Protein AF-A0A1Y4W8M1-F1 (afdb_monomer)

Nearest PDB structures (foldseek):
  4v6l-assembly1_AS  TM=4.985E-01  e=8.345E+00  Escherichia coli O157:H7

Foldseek 3Di:
DDPVCQCVVDLVSVQVVVLPDPDPDDLLQVVVCLVEVVPDPDPDCPPPPVVVSHSGSSVVSVVVPPAPDALDDPDPDPLLRQLSVLQVVLCCCCRVVVNPVSSVVSSVVSVVSVVVVVVVVVVVVPDPDD

Solvent-accessible surface area (backbone atoms only — not comparable to full-atom values): 7537 Å² total; per-residue (Å²): 135,54,71,64,58,62,40,66,68,38,66,66,50,33,17,54,53,59,66,67,50,98,60,96,74,55,75,33,43,58,51,39,38,65,73,46,54,78,75,52,84,67,94,66,74,90,78,52,94,55,57,84,51,52,88,23,39,45,58,38,54,68,58,73,66,83,63,86,75,62,54,67,70,91,62,84,50,68,49,55,43,51,22,12,51,32,32,41,46,15,50,45,31,34,72,76,66,63,36,55,70,61,15,52,51,30,34,52,53,20,51,54,38,45,52,52,45,51,52,51,51,52,52,62,75,65,54,81,82,131

Sequence (130 aa):
MTEFEKITASPAVLGAFLGSLPCLEGPWDNAFHRAFCDKCKAENCDACPHEAERNNPTWWLGLIHTGAGPVKTESRDPYQRQAADLRLEAMHQRDRFGRDLLARELESAAATIEELAAEMEARTNGEPGL

Structure (mmCIF, N/CA/C/O backbone):
data_AF-A0A1Y4W8M1-F1
#
_entry.id   AF-A0A1Y4W8M1-F1
#
loop_
_atom_site.group_PDB
_atom_site.id
_atom_site.type_symbol
_atom_site.label_atom_id
_atom_site.label_alt_id
_atom_site.label_comp_id
_atom_site.label_asym_id
_atom_site.label_entity_id
_atom_site.label_seq_id
_atom_site.pdbx_PDB_ins_code
_atom_site.Cartn_x
_atom_site.Cartn_y
_atom_site.Cartn_z
_atom_site.occupancy
_atom_site.B_iso_or_equiv
_atom_site.auth_seq_id
_atom_site.auth_comp_id
_atom_site.auth_asym_id
_atom_site.auth_atom_id
_atom_site.pdbx_PDB_model_num
ATOM 1 N N . MET A 1 1 ? -25.139 -12.136 -5.554 1.00 82.00 1 MET A N 1
ATOM 2 C CA . MET A 1 1 ? -23.746 -11.696 -5.708 1.00 82.00 1 MET A CA 1
ATOM 3 C C . MET A 1 1 ? -23.740 -10.390 -6.476 1.00 82.00 1 MET A C 1
ATOM 5 O O . MET A 1 1 ? -24.369 -10.331 -7.529 1.00 82.00 1 MET A O 1
ATOM 9 N N . THR A 1 2 ? -23.117 -9.355 -5.932 1.00 95.69 2 THR A N 1
ATOM 10 C CA . THR A 1 2 ? -22.968 -8.045 -6.576 1.00 95.69 2 THR A CA 1
ATOM 11 C C . THR A 1 2 ? -21.797 -8.057 -7.562 1.00 95.69 2 THR A C 1
ATOM 13 O O . THR A 1 2 ? -20.944 -8.942 -7.512 1.00 95.69 2 THR A O 1
ATOM 16 N N . GLU A 1 3 ? -21.733 -7.081 -8.470 1.00 95.25 3 GLU A N 1
ATOM 17 C CA . GLU A 1 3 ? -20.578 -6.941 -9.373 1.00 95.25 3 GLU A CA 1
ATOM 18 C C . GLU A 1 3 ? -19.283 -6.656 -8.605 1.00 95.25 3 GLU A C 1
ATOM 20 O O . GLU A 1 3 ? -18.232 -7.183 -8.956 1.00 95.25 3 GLU A O 1
ATOM 25 N N . PHE A 1 4 ? -19.375 -5.905 -7.502 1.00 93.38 4 PHE A N 1
ATOM 26 C CA . PHE A 1 4 ? -18.248 -5.681 -6.601 1.00 93.38 4 PHE A CA 1
ATOM 27 C C . PHE A 1 4 ? -17.696 -7.008 -6.069 1.00 93.38 4 PHE A C 1
ATOM 29 O O . PHE A 1 4 ? -16.518 -7.290 -6.254 1.00 93.38 4 PHE A O 1
ATOM 36 N N . GLU A 1 5 ? -18.558 -7.866 -5.512 1.00 95.12 5 GLU A N 1
ATOM 37 C CA . GLU A 1 5 ? -18.155 -9.177 -4.982 1.00 95.12 5 GLU A CA 1
ATOM 38 C C . GLU A 1 5 ? -17.497 -10.066 -6.044 1.00 95.12 5 GLU A C 1
ATOM 40 O O . GLU A 1 5 ? -16.573 -10.812 -5.728 1.00 95.12 5 GLU A O 1
ATOM 45 N N . LYS A 1 6 ? -17.954 -10.000 -7.302 1.00 94.19 6 LYS A N 1
ATOM 46 C CA . LYS A 1 6 ? -17.344 -10.755 -8.407 1.00 94.19 6 LYS A CA 1
ATOM 47 C C . LYS A 1 6 ? -15.942 -10.244 -8.730 1.00 94.19 6 LYS A C 1
ATOM 49 O O . LYS A 1 6 ? -15.033 -11.050 -8.896 1.00 94.19 6 LYS A O 1
ATOM 54 N N . ILE A 1 7 ? -15.767 -8.925 -8.814 1.00 95.56 7 ILE A N 1
ATOM 55 C CA . ILE A 1 7 ? -14.499 -8.286 -9.198 1.00 95.56 7 ILE A CA 1
ATOM 56 C C . ILE A 1 7 ? -13.458 -8.399 -8.076 1.00 95.56 7 ILE A C 1
ATOM 58 O O . ILE A 1 7 ? -12.279 -8.608 -8.348 1.00 95.56 7 ILE A O 1
ATOM 62 N N . THR A 1 8 ? -13.876 -8.321 -6.811 1.00 90.94 8 THR A N 1
ATOM 63 C CA . THR A 1 8 ? -12.975 -8.406 -5.650 1.00 90.94 8 THR A CA 1
ATOM 64 C C . THR A 1 8 ? -12.829 -9.823 -5.092 1.00 90.94 8 THR A C 1
ATOM 66 O O . THR A 1 8 ? -12.329 -9.989 -3.982 1.00 90.94 8 THR A O 1
ATOM 69 N N . ALA A 1 9 ? -13.261 -10.854 -5.827 1.00 92.50 9 ALA A N 1
ATOM 70 C CA . ALA A 1 9 ? -13.243 -12.242 -5.359 1.00 92.50 9 ALA A CA 1
ATOM 71 C C . ALA A 1 9 ? -11.824 -12.783 -5.097 1.00 92.50 9 ALA A C 1
ATOM 73 O O . ALA A 1 9 ? -11.639 -13.660 -4.255 1.00 92.50 9 ALA A O 1
ATOM 74 N N . SER A 1 10 ? -10.817 -12.287 -5.821 1.00 90.75 10 SER A N 1
ATOM 75 C CA . SER A 1 10 ? -9.407 -12.609 -5.583 1.00 90.75 10 SER A CA 1
ATOM 76 C C . SER A 1 10 ? -8.482 -11.529 -6.158 1.00 90.75 10 SER A C 1
ATOM 78 O O . SER A 1 10 ? -8.896 -10.800 -7.065 1.00 90.75 10 SER A O 1
ATOM 80 N N . PRO A 1 11 ? -7.211 -11.446 -5.709 1.00 89.88 11 PRO A N 1
ATOM 81 C CA . PRO A 1 11 ? -6.232 -10.524 -6.289 1.00 89.88 11 PRO A CA 1
ATOM 82 C C . PRO A 1 11 ? -6.024 -10.727 -7.794 1.00 89.88 11 PRO A C 1
ATOM 84 O O . PRO A 1 11 ? -5.846 -9.757 -8.519 1.00 89.88 11 PRO A O 1
ATOM 87 N N . ALA A 1 12 ? -6.100 -11.969 -8.283 1.00 92.19 12 ALA A N 1
ATOM 88 C CA . ALA A 1 12 ? -5.978 -12.262 -9.710 1.00 92.19 12 ALA A CA 1
ATOM 89 C C . ALA A 1 12 ? -7.163 -11.710 -10.521 1.00 92.19 12 ALA A C 1
ATOM 91 O O . ALA A 1 12 ? -6.963 -11.138 -11.589 1.00 92.19 12 ALA A O 1
ATOM 92 N N . VAL A 1 13 ? -8.393 -11.850 -10.009 1.00 95.44 13 VAL A N 1
ATOM 93 C CA . VAL A 1 13 ? -9.598 -11.325 -10.676 1.00 95.44 13 VAL A CA 1
ATOM 94 C C . VAL A 1 13 ? -9.603 -9.797 -10.654 1.00 95.44 13 VAL A C 1
ATOM 96 O O . VAL A 1 13 ? -9.840 -9.169 -11.686 1.00 95.44 13 VAL A O 1
ATOM 99 N N . LEU A 1 14 ? -9.264 -9.198 -9.511 1.00 94.69 14 LEU A N 1
ATOM 100 C CA . LEU A 1 14 ? -9.152 -7.749 -9.382 1.00 94.69 14 LEU A CA 1
ATOM 101 C C . LEU A 1 14 ? -8.039 -7.194 -10.280 1.00 94.69 14 LEU A C 1
ATOM 103 O O . LEU A 1 14 ? -8.259 -6.214 -10.983 1.00 94.69 14 LEU A O 1
ATOM 107 N N . GLY A 1 15 ? -6.869 -7.835 -10.309 1.00 94.06 15 GLY A N 1
ATOM 108 C CA . GLY A 1 15 ? -5.741 -7.426 -11.146 1.00 94.06 15 GLY A CA 1
ATOM 109 C C . GLY A 1 15 ? -6.068 -7.477 -12.638 1.00 94.06 15 GLY A C 1
ATOM 110 O O . GLY A 1 15 ? -5.772 -6.527 -13.361 1.00 94.06 15 GLY A O 1
ATOM 111 N N . ALA A 1 16 ? -6.762 -8.527 -13.088 1.00 94.88 16 ALA A N 1
ATOM 112 C CA . ALA A 1 16 ? -7.249 -8.626 -14.463 1.00 94.88 16 ALA A CA 1
ATOM 113 C C . ALA A 1 16 ? -8.261 -7.519 -14.805 1.00 94.88 16 ALA A C 1
ATOM 115 O O . ALA A 1 16 ? -8.176 -6.920 -15.876 1.00 94.88 16 ALA A O 1
ATOM 116 N N . PHE A 1 17 ? -9.190 -7.209 -13.893 1.00 95.12 17 PHE A N 1
ATOM 117 C CA . PHE A 1 17 ? -10.128 -6.101 -14.074 1.00 95.12 17 PHE A CA 1
ATOM 118 C C . PHE A 1 17 ? -9.400 -4.754 -14.172 1.00 95.12 17 PHE A C 1
ATOM 120 O O . PHE A 1 17 ? -9.649 -3.999 -15.110 1.00 95.12 17 PHE A O 1
ATOM 127 N N . LEU A 1 18 ? -8.464 -4.473 -13.261 1.00 93.38 18 LEU A N 1
ATOM 128 C CA . LEU A 1 18 ? -7.679 -3.236 -13.270 1.00 93.38 18 LEU A CA 1
ATOM 129 C C . LEU A 1 18 ? -6.862 -3.083 -14.559 1.00 93.38 18 LEU A C 1
ATOM 131 O O . LEU A 1 18 ? -6.855 -2.004 -15.142 1.00 93.38 18 LEU A O 1
ATOM 135 N N . GLY A 1 19 ? -6.249 -4.164 -15.047 1.00 92.81 19 GLY A N 1
ATOM 136 C CA . GLY A 1 19 ? -5.494 -4.160 -16.305 1.00 92.81 19 GLY A CA 1
ATOM 137 C C . GLY A 1 19 ? -6.359 -3.998 -17.558 1.00 92.81 19 GLY A C 1
ATOM 138 O O . GLY A 1 19 ? -5.840 -3.668 -18.619 1.00 92.81 19 GLY A O 1
ATOM 139 N N . SER A 1 20 ? -7.676 -4.212 -17.450 1.00 93.44 20 SER A N 1
ATOM 140 C CA . SER A 1 20 ? -8.628 -3.981 -18.545 1.00 93.44 20 SER A CA 1
ATOM 141 C C . SER A 1 20 ? -9.104 -2.527 -18.648 1.00 93.44 20 SER A C 1
ATOM 143 O O . SER A 1 20 ? -9.753 -2.164 -19.632 1.00 93.44 20 SER A O 1
ATOM 145 N N . LEU A 1 21 ? -8.813 -1.691 -17.644 1.00 91.69 21 LEU A N 1
ATOM 146 C CA . LEU A 1 21 ? -9.230 -0.293 -17.641 1.00 91.69 21 LEU A CA 1
ATOM 147 C C . LEU A 1 21 ? -8.442 0.495 -18.699 1.00 91.69 21 LEU A C 1
ATOM 149 O O . LEU A 1 21 ? -7.225 0.347 -18.794 1.00 91.69 21 LEU A O 1
ATOM 153 N N . PRO A 1 22 ? -9.097 1.378 -19.477 1.00 90.31 22 PRO A N 1
ATOM 154 C CA . PRO A 1 22 ? -8.421 2.228 -20.450 1.00 90.31 22 PRO A CA 1
ATOM 155 C C . PRO A 1 22 ? -7.745 3.413 -19.740 1.00 90.31 22 PRO A C 1
ATOM 157 O O . PRO A 1 22 ? -8.145 4.566 -19.904 1.00 90.31 22 PRO A O 1
ATOM 160 N N . CYS A 1 23 ? -6.747 3.132 -18.905 1.00 84.88 23 CYS A N 1
ATOM 161 C CA . CYS A 1 23 ? -5.922 4.135 -18.241 1.00 84.88 23 CYS A CA 1
ATOM 162 C C . CYS A 1 23 ? -4.525 4.186 -18.867 1.00 84.88 23 CYS A C 1
ATOM 164 O O . CYS A 1 23 ? -3.952 3.156 -19.210 1.00 84.88 23 CYS A O 1
ATOM 166 N N . LEU A 1 24 ? -3.990 5.401 -19.016 1.00 80.19 24 LEU A N 1
ATOM 167 C CA . LEU A 1 24 ? -2.623 5.621 -19.500 1.00 80.19 24 LEU A CA 1
ATOM 168 C C . LEU A 1 24 ? -1.582 5.195 -18.462 1.00 80.19 24 LEU A C 1
ATOM 170 O O . LEU A 1 24 ? -0.575 4.600 -18.822 1.00 80.19 24 LEU A O 1
ATOM 174 N N . GLU A 1 25 ? -1.850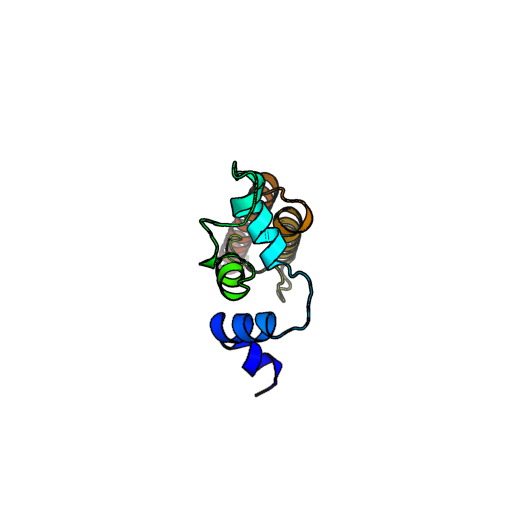 5.500 -17.193 1.00 84.75 25 GLU A N 1
ATOM 175 C CA . GLU A 1 25 ? -1.020 5.143 -16.045 1.00 84.75 25 GLU A CA 1
ATOM 176 C C . GLU A 1 25 ? -1.933 4.759 -14.878 1.00 84.75 25 GLU A C 1
ATOM 178 O O . GLU A 1 25 ? -2.998 5.358 -14.675 1.00 84.75 25 GLU A O 1
ATOM 183 N N . GLY A 1 26 ? -1.511 3.761 -14.111 1.00 87.25 26 GLY A N 1
ATOM 184 C CA . GLY A 1 26 ? -2.153 3.324 -12.883 1.00 87.25 26 GLY A CA 1
ATOM 185 C C . GLY A 1 26 ? -1.242 3.464 -11.660 1.00 87.25 26 GLY A C 1
ATOM 186 O O . GLY A 1 26 ? -0.040 3.718 -11.767 1.00 87.25 26 GLY A O 1
ATOM 187 N N . PRO A 1 27 ? -1.785 3.259 -10.448 1.00 86.19 27 PRO A N 1
ATOM 188 C CA . PRO A 1 27 ? -0.986 3.231 -9.221 1.00 86.19 27 PRO A CA 1
ATOM 189 C C . PRO A 1 27 ? 0.176 2.223 -9.261 1.00 86.19 27 PRO A C 1
ATOM 191 O O . PRO A 1 27 ? 1.223 2.467 -8.660 1.00 86.19 27 PRO A O 1
ATOM 194 N N . TRP A 1 28 ? 0.015 1.120 -9.998 1.00 89.81 28 TRP A N 1
ATOM 195 C CA . TRP A 1 28 ? 1.056 0.112 -10.206 1.00 89.81 28 TRP A CA 1
ATOM 196 C C . TRP A 1 28 ? 2.269 0.642 -10.976 1.00 89.81 28 TRP A C 1
ATOM 198 O O . TRP A 1 28 ? 3.381 0.215 -10.682 1.00 89.81 28 TRP A O 1
ATOM 208 N N . ASP A 1 29 ? 2.105 1.606 -11.884 1.00 90.81 29 ASP A N 1
ATOM 209 C CA . ASP A 1 29 ? 3.227 2.206 -12.617 1.00 90.81 29 ASP A CA 1
ATOM 210 C C . ASP A 1 29 ? 4.084 3.077 -11.692 1.00 90.81 29 ASP A C 1
ATOM 212 O O . ASP A 1 29 ? 5.310 2.983 -11.686 1.00 90.81 29 ASP A O 1
ATOM 216 N N . ASN A 1 30 ? 3.446 3.849 -10.807 1.00 87.31 30 ASN A N 1
ATOM 217 C CA . ASN A 1 30 ? 4.157 4.594 -9.765 1.00 87.31 30 ASN A CA 1
ATOM 218 C C . ASN A 1 30 ? 4.909 3.660 -8.808 1.00 87.31 30 ASN A C 1
ATOM 220 O O . ASN A 1 30 ? 6.041 3.949 -8.415 1.00 87.31 30 ASN A O 1
ATOM 224 N N . ALA A 1 31 ? 4.295 2.535 -8.430 1.00 87.50 31 ALA A N 1
ATOM 225 C CA . ALA A 1 31 ? 4.950 1.529 -7.602 1.00 87.50 31 ALA A CA 1
ATOM 226 C C . ALA A 1 31 ? 6.148 0.892 -8.324 1.00 87.50 31 ALA A C 1
ATOM 228 O O . ALA A 1 31 ? 7.212 0.740 -7.723 1.00 87.50 31 ALA A O 1
ATOM 229 N N . PHE A 1 32 ? 6.006 0.582 -9.615 1.00 91.12 32 PHE A N 1
ATOM 230 C CA . PHE A 1 32 ? 7.077 0.071 -10.468 1.00 91.12 32 PHE A CA 1
ATOM 231 C C . PHE A 1 32 ? 8.250 1.053 -10.556 1.00 91.12 32 PHE A C 1
ATOM 233 O O . PHE A 1 32 ? 9.398 0.669 -10.313 1.00 91.12 32 PHE A O 1
ATOM 240 N N . HIS A 1 33 ? 7.966 2.334 -10.814 1.00 89.06 33 HIS A N 1
ATOM 241 C CA . HIS A 1 33 ? 8.991 3.372 -10.881 1.00 89.06 33 HIS A CA 1
ATOM 242 C C . HIS A 1 33 ? 9.790 3.469 -9.576 1.00 89.06 33 HIS A C 1
ATOM 244 O O . HIS A 1 33 ? 11.018 3.413 -9.601 1.00 89.06 33 HIS A O 1
ATOM 250 N N . ARG A 1 34 ? 9.109 3.499 -8.427 1.00 86.12 34 ARG A N 1
ATOM 251 C CA . ARG A 1 34 ? 9.763 3.558 -7.109 1.00 86.12 34 ARG A CA 1
ATOM 252 C C . ARG A 1 34 ? 10.567 2.298 -6.778 1.00 86.12 34 ARG A C 1
ATOM 254 O O . ARG A 1 34 ? 11.639 2.368 -6.172 1.00 86.12 34 ARG A O 1
ATOM 261 N N . ALA A 1 35 ? 10.031 1.127 -7.119 1.00 87.81 35 ALA A N 1
ATOM 262 C CA . ALA A 1 35 ? 10.654 -0.151 -6.795 1.00 87.81 35 ALA A CA 1
ATOM 263 C C . ALA A 1 35 ? 11.932 -0.381 -7.614 1.00 87.81 35 ALA A C 1
ATOM 265 O O . ALA A 1 35 ? 12.950 -0.797 -7.047 1.00 87.81 35 ALA A O 1
ATOM 266 N N . PHE A 1 36 ? 11.878 -0.070 -8.913 1.00 92.00 36 PHE A N 1
ATOM 267 C CA . PHE A 1 36 ? 12.902 -0.454 -9.881 1.00 92.00 36 PHE A CA 1
ATOM 268 C C . PHE A 1 36 ? 13.561 0.741 -10.575 1.00 92.00 36 PHE A C 1
ATOM 270 O O . PHE A 1 36 ? 14.789 0.833 -10.567 1.00 92.00 36 PHE A O 1
ATOM 277 N N . CYS A 1 37 ? 12.788 1.668 -11.152 1.00 91.31 37 CYS A N 1
ATOM 278 C CA . CYS A 1 37 ? 13.339 2.748 -11.984 1.00 91.31 37 CYS A CA 1
ATOM 279 C C . CYS A 1 37 ? 14.165 3.769 -11.196 1.00 91.31 37 CYS A C 1
ATOM 281 O O . CYS A 1 37 ? 15.239 4.132 -11.664 1.00 91.31 37 CYS A O 1
ATOM 283 N N . ASP A 1 38 ? 13.752 4.149 -9.983 1.00 89.12 38 ASP A N 1
ATOM 284 C CA . ASP A 1 38 ? 14.480 5.102 -9.121 1.00 89.12 38 ASP A CA 1
ATOM 285 C C . ASP A 1 38 ? 15.925 4.659 -8.821 1.00 89.12 38 ASP A C 1
ATOM 287 O O . ASP A 1 38 ? 16.783 5.464 -8.456 1.00 89.12 38 ASP A O 1
ATOM 291 N N . LYS A 1 39 ? 16.200 3.357 -8.955 1.00 88.12 39 LYS A N 1
ATOM 292 C CA . LYS A 1 39 ? 17.497 2.722 -8.680 1.00 88.12 39 LYS A CA 1
ATOM 293 C C . LYS A 1 39 ? 18.135 2.145 -9.946 1.00 88.12 39 LYS A C 1
ATOM 295 O O . LYS A 1 39 ? 19.219 1.558 -9.874 1.00 88.12 39 LYS A O 1
ATOM 300 N N . CYS A 1 40 ? 17.464 2.267 -11.090 1.00 92.69 40 CYS A N 1
ATOM 301 C CA . CYS A 1 40 ? 17.914 1.703 -12.349 1.00 92.69 40 CYS A CA 1
ATOM 302 C C . CYS A 1 40 ? 19.033 2.564 -12.942 1.00 92.69 40 CYS A C 1
ATOM 304 O O . CYS A 1 40 ? 18.971 3.789 -12.932 1.00 92.69 40 CYS A O 1
ATOM 306 N N . LYS A 1 41 ? 20.071 1.910 -13.469 1.00 90.50 41 LYS A N 1
ATOM 307 C CA . LYS A 1 41 ? 21.199 2.574 -14.146 1.00 90.50 41 LYS A CA 1
ATOM 308 C C . LYS A 1 41 ? 21.105 2.505 -15.670 1.00 90.50 41 LYS A C 1
ATOM 310 O O . LYS A 1 41 ? 22.028 2.952 -16.344 1.00 90.50 41 LYS A O 1
ATOM 315 N N . ALA A 1 42 ? 20.060 1.874 -16.203 1.00 89.31 42 ALA A N 1
ATOM 316 C CA . ALA A 1 42 ? 19.884 1.745 -17.639 1.00 89.31 42 ALA A CA 1
ATOM 317 C C . ALA A 1 42 ? 19.582 3.118 -18.250 1.00 89.31 42 ALA A C 1
ATOM 319 O O . ALA A 1 42 ? 18.802 3.891 -17.701 1.00 89.31 42 ALA A O 1
ATOM 320 N N . GLU A 1 43 ? 20.211 3.412 -19.384 1.00 85.88 43 GLU A N 1
ATOM 321 C CA . GLU A 1 43 ? 19.994 4.662 -20.119 1.00 85.88 43 GLU A CA 1
ATOM 322 C C . GLU A 1 43 ? 18.619 4.684 -20.806 1.00 85.88 43 GLU A C 1
ATOM 324 O O . GLU A 1 43 ? 18.030 5.746 -20.995 1.00 85.88 43 GLU A O 1
ATOM 329 N N . ASN A 1 44 ? 18.084 3.506 -21.143 1.00 87.81 44 ASN A N 1
ATOM 330 C CA . ASN A 1 44 ? 16.774 3.340 -21.758 1.00 87.81 44 ASN A CA 1
ATOM 331 C C . ASN A 1 44 ? 16.040 2.096 -21.220 1.00 87.81 44 ASN A C 1
ATOM 333 O O . ASN A 1 44 ? 16.589 1.309 -20.447 1.00 87.81 44 ASN A O 1
ATOM 337 N N . CYS A 1 45 ? 14.779 1.936 -21.627 1.00 87.81 45 CYS A N 1
ATOM 338 C CA . CYS A 1 45 ? 13.908 0.839 -21.195 1.00 87.81 45 CYS A CA 1
ATOM 339 C C . CYS A 1 45 ? 13.785 -0.290 -22.237 1.00 87.81 45 CYS A C 1
ATOM 341 O O . CYS A 1 45 ? 12.863 -1.095 -22.132 1.00 87.81 45 CYS A O 1
ATOM 343 N N . ASP A 1 46 ? 14.682 -0.366 -23.230 1.00 87.75 46 ASP A N 1
ATOM 344 C CA . ASP A 1 46 ? 14.550 -1.302 -24.362 1.00 87.75 46 ASP A CA 1
ATOM 345 C C . ASP A 1 46 ? 14.654 -2.772 -23.927 1.00 87.75 46 ASP A C 1
ATOM 347 O O . ASP A 1 46 ? 14.020 -3.651 -24.507 1.00 87.75 46 ASP A O 1
ATOM 351 N N . ALA A 1 47 ? 15.448 -3.040 -22.888 1.00 88.69 47 ALA A N 1
ATOM 352 C CA . ALA A 1 47 ? 15.607 -4.357 -22.282 1.00 88.69 47 ALA A CA 1
ATOM 353 C C . ALA A 1 47 ? 15.438 -4.256 -20.760 1.00 88.69 47 ALA A C 1
ATOM 355 O O . ALA A 1 47 ? 16.405 -4.366 -20.003 1.00 88.69 47 ALA A O 1
ATOM 356 N N . CYS A 1 48 ? 14.206 -4.000 -20.306 1.00 90.62 48 CYS A N 1
ATOM 357 C CA . CYS A 1 48 ? 13.914 -3.897 -18.880 1.00 90.62 48 CYS A CA 1
ATOM 358 C C . CYS A 1 48 ? 14.093 -5.259 -18.175 1.00 90.62 48 CYS A C 1
ATOM 360 O O . CYS A 1 48 ? 13.402 -6.219 -18.522 1.00 90.62 48 CYS A O 1
ATOM 362 N N . PRO A 1 49 ? 14.948 -5.366 -17.136 1.00 91.56 49 PRO A N 1
ATOM 363 C CA . PRO A 1 49 ? 15.067 -6.594 -16.342 1.00 91.56 49 PRO A CA 1
ATOM 364 C C . PRO A 1 49 ? 13.791 -6.954 -15.565 1.00 91.56 49 PRO A C 1
ATOM 366 O O . PRO A 1 49 ? 13.649 -8.093 -15.131 1.00 91.56 49 PRO A O 1
ATOM 369 N N . HIS A 1 50 ? 12.887 -5.985 -15.391 1.00 93.38 50 HIS A N 1
ATOM 370 C CA . HIS A 1 50 ? 11.643 -6.088 -14.626 1.00 93.38 50 HIS A CA 1
ATOM 371 C C . HIS A 1 50 ? 10.399 -5.999 -15.530 1.00 93.38 50 HIS A C 1
ATOM 373 O O . HIS A 1 50 ? 9.364 -5.467 -15.139 1.00 93.38 50 HIS A O 1
ATOM 379 N N . GLU A 1 51 ? 10.482 -6.481 -16.777 1.00 93.19 51 GLU A N 1
ATOM 380 C CA . GLU A 1 51 ? 9.349 -6.411 -17.719 1.00 93.19 51 GLU A CA 1
ATOM 381 C C . GLU A 1 51 ? 8.114 -7.180 -17.215 1.00 93.19 51 GLU A C 1
ATOM 383 O O . GLU A 1 51 ? 6.989 -6.832 -17.555 1.00 93.19 51 GLU A O 1
ATOM 388 N N . ALA A 1 52 ? 8.300 -8.197 -16.366 1.00 93.12 52 ALA A N 1
ATOM 389 C CA . ALA A 1 52 ? 7.196 -8.953 -15.776 1.00 93.12 52 ALA A CA 1
ATOM 390 C C . ALA A 1 52 ? 6.363 -8.118 -14.783 1.00 93.12 52 ALA A C 1
ATOM 392 O O . ALA A 1 52 ? 5.161 -8.349 -14.633 1.00 93.12 52 ALA A O 1
ATOM 393 N N . GLU A 1 53 ? 6.988 -7.163 -14.096 1.00 94.06 53 GLU A N 1
ATOM 394 C CA . GLU A 1 53 ? 6.359 -6.252 -13.139 1.00 94.06 53 GLU A CA 1
ATOM 395 C C . GLU A 1 53 ? 5.849 -4.962 -13.796 1.00 94.06 53 GLU A C 1
ATOM 39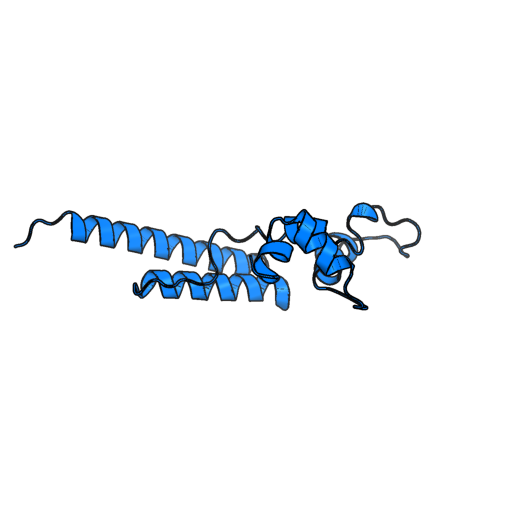7 O O . GLU A 1 53 ? 4.995 -4.266 -13.239 1.00 94.06 53 GLU A O 1
ATOM 402 N N . ARG A 1 54 ? 6.354 -4.640 -14.989 1.00 91.50 54 ARG A N 1
ATOM 403 C CA . ARG A 1 54 ? 5.982 -3.444 -15.741 1.00 91.50 54 ARG A CA 1
ATOM 404 C C . ARG A 1 54 ? 4.518 -3.508 -16.181 1.00 91.50 54 ARG A C 1
ATOM 406 O O . ARG A 1 54 ? 4.081 -4.497 -16.762 1.00 91.50 54 ARG A O 1
ATOM 413 N N . ASN A 1 55 ? 3.764 -2.436 -15.916 1.00 90.94 55 ASN A N 1
ATOM 414 C CA . ASN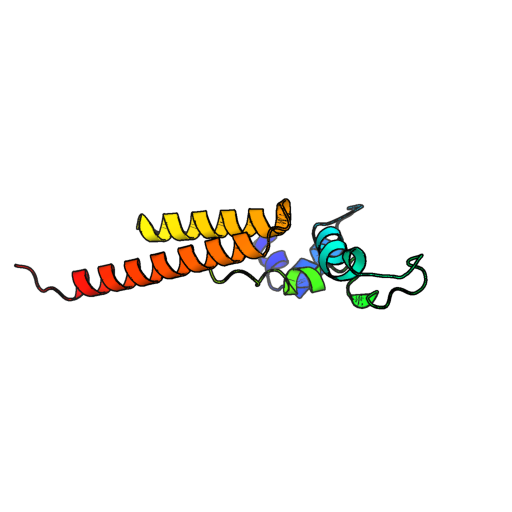 A 1 55 ? 2.327 -2.340 -16.202 1.00 90.94 55 ASN A CA 1
ATOM 415 C C . ASN A 1 55 ? 1.523 -3.567 -15.708 1.00 90.94 55 ASN A C 1
ATOM 417 O O . ASN A 1 55 ? 0.642 -4.077 -16.402 1.00 90.94 55 ASN A O 1
ATOM 421 N N . ASN A 1 56 ? 1.866 -4.087 -14.522 1.00 92.50 56 ASN A N 1
ATOM 422 C CA . ASN A 1 56 ? 1.257 -5.292 -13.967 1.00 92.50 56 ASN A CA 1
ATOM 423 C C . ASN A 1 56 ? 0.468 -4.981 -12.676 1.00 92.50 56 ASN A C 1
ATOM 425 O O . ASN A 1 56 ? 1.035 -4.987 -11.576 1.00 92.50 56 ASN A O 1
ATOM 429 N N . PRO A 1 57 ? -0.860 -4.764 -12.774 1.00 93.25 57 PRO A N 1
ATOM 430 C CA . PRO A 1 57 ? -1.712 -4.534 -11.609 1.00 93.25 57 PRO A CA 1
ATOM 431 C C . PRO A 1 57 ? -1.723 -5.708 -10.628 1.00 93.25 57 PRO A C 1
ATOM 433 O O . PRO A 1 57 ? -1.824 -5.498 -9.425 1.00 93.25 57 PRO A O 1
ATOM 436 N N . THR A 1 58 ? -1.608 -6.948 -11.112 1.00 92.81 58 THR A N 1
ATOM 437 C CA . THR A 1 58 ? -1.618 -8.146 -10.256 1.00 92.81 58 THR A CA 1
ATOM 438 C C . THR A 1 58 ? -0.367 -8.216 -9.383 1.00 92.81 58 THR A C 1
ATOM 440 O O . THR A 1 58 ? -0.467 -8.525 -8.197 1.00 92.81 58 THR A O 1
ATOM 443 N N . TRP A 1 59 ? 0.801 -7.886 -9.944 1.00 92.56 59 TRP A N 1
ATOM 444 C CA . TRP A 1 59 ? 2.035 -7.726 -9.172 1.00 92.56 59 TRP A CA 1
ATOM 445 C C . TRP A 1 59 ? 1.869 -6.648 -8.099 1.00 92.56 59 TRP A C 1
ATOM 447 O O . TRP A 1 59 ? 2.154 -6.896 -6.928 1.00 92.56 59 TRP A O 1
ATOM 457 N N . TRP A 1 60 ? 1.334 -5.486 -8.478 1.00 90.75 60 TRP A N 1
ATOM 458 C CA . TRP A 1 60 ? 1.103 -4.381 -7.551 1.00 90.75 60 TRP A CA 1
ATOM 459 C C . TRP A 1 60 ? 0.148 -4.748 -6.413 1.00 90.75 60 TRP A C 1
ATOM 461 O O . TRP A 1 60 ? 0.440 -4.441 -5.261 1.00 90.75 60 TRP A O 1
ATOM 471 N N . LEU A 1 61 ? -0.937 -5.478 -6.689 1.00 89.31 61 LEU A N 1
ATOM 472 C CA . LEU A 1 61 ? -1.838 -5.991 -5.650 1.00 89.31 61 LEU A CA 1
ATOM 473 C C . LEU A 1 61 ? -1.126 -6.927 -4.660 1.00 89.31 61 LEU A C 1
ATOM 475 O O . LEU A 1 61 ? -1.526 -6.994 -3.502 1.00 89.31 61 LEU A O 1
ATOM 479 N N . GLY A 1 62 ? -0.054 -7.606 -5.081 1.00 86.12 62 GLY A N 1
ATOM 480 C CA . GLY A 1 62 ? 0.825 -8.369 -4.190 1.00 86.12 62 GLY A CA 1
ATOM 481 C C . GLY A 1 62 ? 1.702 -7.500 -3.276 1.00 86.12 62 GLY A C 1
ATOM 482 O O . GLY A 1 62 ? 2.137 -7.973 -2.229 1.00 86.12 62 GLY A O 1
ATOM 483 N N . LEU A 1 63 ? 1.943 -6.232 -3.635 1.00 77.06 63 LEU A N 1
ATOM 484 C CA . LEU A 1 63 ? 2.665 -5.257 -2.804 1.00 77.06 63 LEU A CA 1
ATOM 485 C C . LEU A 1 63 ? 1.769 -4.565 -1.777 1.00 77.06 63 LEU A C 1
ATOM 487 O O . LEU A 1 63 ? 2.269 -4.118 -0.739 1.00 77.06 63 LEU A O 1
ATOM 491 N N . ILE A 1 64 ? 0.465 -4.446 -2.071 1.00 62.19 64 ILE A N 1
ATOM 492 C CA . ILE A 1 64 ? -0.553 -3.909 -1.157 1.00 62.19 64 ILE A CA 1
ATOM 493 C C . ILE A 1 64 ? -0.774 -4.925 -0.029 1.00 62.19 64 ILE A C 1
ATOM 495 O O . ILE A 1 64 ? -1.783 -5.619 0.028 1.00 62.19 64 ILE A O 1
ATOM 499 N N . HIS A 1 65 ? 0.231 -5.053 0.836 1.00 56.09 65 HIS A N 1
ATOM 500 C CA . HIS A 1 65 ? 0.222 -5.791 2.100 1.00 56.09 65 HIS A CA 1
ATOM 501 C C . HIS A 1 65 ? 1.388 -5.400 3.026 1.00 56.09 65 HIS A C 1
ATOM 503 O O . HIS A 1 65 ? 1.700 -6.110 3.977 1.00 56.09 65 HIS A O 1
ATOM 509 N N . THR A 1 66 ? 2.052 -4.268 2.782 1.00 52.09 66 THR A N 1
ATOM 510 C CA . THR A 1 66 ? 3.180 -3.830 3.624 1.00 52.09 66 THR A CA 1
ATOM 511 C C . THR A 1 66 ? 2.761 -3.098 4.900 1.00 52.09 66 THR A C 1
ATOM 513 O O . THR A 1 66 ? 3.630 -2.763 5.697 1.00 52.09 66 THR A O 1
ATOM 516 N N . GLY A 1 67 ? 1.459 -2.894 5.126 1.00 54.16 67 GLY A N 1
ATOM 517 C CA . GLY A 1 67 ? 0.918 -2.409 6.394 1.00 54.16 67 GLY A CA 1
ATOM 518 C C . GLY A 1 67 ? 0.183 -3.510 7.144 1.00 54.16 67 GLY A C 1
ATOM 519 O O . GLY A 1 67 ? -0.666 -4.200 6.582 1.00 54.16 67 GLY A O 1
ATOM 520 N N . ALA A 1 68 ? 0.514 -3.692 8.419 1.00 56.97 68 ALA A N 1
ATOM 521 C CA . ALA A 1 68 ? -0.150 -4.664 9.274 1.00 56.97 68 ALA A CA 1
ATOM 522 C C . ALA A 1 68 ? -1.477 -4.085 9.775 1.00 56.97 68 ALA A C 1
ATOM 524 O O . ALA A 1 68 ? -1.442 -3.271 10.687 1.00 56.97 68 ALA A O 1
ATOM 525 N N . GLY A 1 69 ? -2.623 -4.498 9.223 1.00 63.84 69 GLY A N 1
ATOM 526 C CA . GLY A 1 69 ? -3.958 -4.242 9.792 1.00 63.84 69 GLY A CA 1
ATOM 527 C C . GLY A 1 69 ? -4.887 -3.335 8.963 1.00 63.84 69 GLY A C 1
ATOM 528 O O . GLY A 1 69 ? -4.481 -2.777 7.944 1.00 63.84 69 GLY A O 1
ATOM 529 N N . PRO A 1 70 ? -6.164 -3.206 9.366 1.00 72.88 70 PRO A N 1
ATOM 530 C CA . PRO A 1 70 ? -7.183 -2.503 8.590 1.00 72.88 70 PRO A CA 1
ATOM 531 C C . PRO A 1 70 ? -7.075 -0.971 8.713 1.00 72.88 70 PRO A C 1
ATOM 533 O O . PRO A 1 70 ? -6.955 -0.427 9.806 1.00 72.88 70 PRO A O 1
ATOM 536 N N . VAL A 1 71 ? -7.187 -0.257 7.585 1.00 82.12 71 VAL A N 1
ATOM 537 C CA . VAL A 1 71 ? -7.210 1.227 7.511 1.00 82.12 71 VAL A CA 1
ATOM 538 C C . VAL A 1 71 ? -8.577 1.846 7.849 1.00 82.12 71 VAL A C 1
ATOM 540 O O . VAL A 1 71 ? -8.754 3.059 7.790 1.00 82.12 71 VAL A O 1
ATOM 543 N N . LYS A 1 72 ? -9.582 1.012 8.141 1.00 82.00 72 LYS A N 1
ATOM 544 C CA . LYS A 1 72 ? -10.938 1.405 8.547 1.00 82.00 72 LYS A CA 1
ATOM 545 C C . LYS A 1 72 ? -11.459 0.425 9.589 1.00 82.00 72 LYS A C 1
ATOM 547 O O . LYS A 1 72 ? -11.168 -0.765 9.506 1.00 82.00 72 LYS A O 1
ATOM 552 N N . THR A 1 73 ? -12.265 0.913 10.526 1.00 85.38 73 THR A N 1
ATOM 553 C CA . THR A 1 73 ? -12.905 0.087 11.554 1.00 85.38 73 THR A CA 1
ATOM 554 C C . THR A 1 73 ? -14.320 0.578 11.845 1.00 85.38 73 THR A C 1
ATOM 556 O O . THR A 1 73 ? -14.572 1.781 11.856 1.00 85.38 73 THR A O 1
ATOM 559 N N . GLU A 1 74 ? -15.230 -0.361 12.107 1.00 89.06 74 GLU A N 1
ATOM 560 C CA . GLU A 1 74 ? -16.591 -0.090 12.600 1.00 89.06 74 GLU A CA 1
ATOM 561 C C . GLU A 1 74 ? -16.653 -0.073 14.139 1.00 89.06 74 GLU A C 1
ATOM 563 O O . GLU A 1 74 ? -17.723 0.083 14.734 1.00 89.06 74 GLU A O 1
ATOM 568 N N . SER A 1 75 ? -15.512 -0.266 14.807 1.00 87.38 75 SER A N 1
ATOM 569 C CA . SER A 1 75 ? -15.449 -0.275 16.262 1.00 87.38 75 SER A CA 1
ATOM 570 C C . SER A 1 75 ? -15.844 1.070 16.864 1.00 87.38 75 SER A C 1
ATOM 572 O O . SER A 1 75 ? -15.495 2.145 16.369 1.00 87.38 75 SER A O 1
ATOM 574 N N . ARG A 1 76 ? -16.557 1.003 17.990 1.00 90.69 76 ARG A N 1
ATOM 575 C CA . ARG A 1 76 ? -16.890 2.181 18.799 1.00 90.69 76 ARG A CA 1
ATOM 576 C C . ARG A 1 76 ? -15.763 2.570 19.753 1.00 90.69 76 ARG A C 1
ATOM 578 O O . ARG A 1 76 ? -15.790 3.692 20.262 1.00 90.69 76 ARG A O 1
ATOM 585 N N . ASP A 1 77 ? -14.792 1.686 19.977 1.00 91.44 77 ASP A N 1
ATOM 586 C CA . ASP A 1 77 ? -13.633 1.970 20.818 1.00 91.44 77 ASP A CA 1
ATOM 587 C C . ASP A 1 77 ? -12.828 3.146 20.218 1.00 91.44 77 ASP A C 1
ATOM 589 O O . ASP A 1 77 ? -12.428 3.095 19.047 1.00 91.44 77 ASP A O 1
ATOM 593 N N . PRO A 1 78 ? -12.625 4.252 20.964 1.00 94.50 78 PRO A N 1
ATOM 594 C CA . PRO A 1 78 ? -11.796 5.360 20.499 1.00 94.50 78 PRO A CA 1
ATOM 595 C C . PRO A 1 78 ? -10.366 4.943 20.125 1.00 94.50 78 PRO A C 1
ATOM 597 O O . PRO A 1 78 ? -9.835 5.497 19.163 1.00 94.50 78 PRO A O 1
ATOM 600 N N . TYR A 1 79 ? -9.761 3.968 20.810 1.00 94.38 79 TYR A N 1
ATOM 601 C CA . TYR A 1 79 ? -8.384 3.543 20.542 1.00 94.38 79 TYR A CA 1
ATOM 602 C C . TYR A 1 79 ? -8.276 2.760 19.233 1.00 94.38 79 TYR A C 1
ATOM 604 O O . TYR A 1 79 ? -7.402 3.040 18.413 1.00 94.38 79 TYR A O 1
ATOM 612 N N . GLN A 1 80 ? -9.226 1.863 18.962 1.00 91.88 80 GLN A N 1
ATOM 613 C CA . GLN A 1 80 ? -9.286 1.160 17.677 1.00 91.88 80 GLN A CA 1
ATOM 614 C C . GLN A 1 80 ? -9.527 2.118 16.500 1.00 91.88 80 GLN A C 1
ATOM 616 O O . GLN A 1 80 ? -8.923 1.950 15.439 1.00 91.88 80 GLN A O 1
ATOM 621 N N . ARG A 1 81 ? -10.357 3.158 16.673 1.00 93.44 81 ARG A N 1
ATOM 622 C CA . ARG A 1 81 ? -10.537 4.202 15.644 1.00 93.44 81 ARG A CA 1
ATOM 623 C C . ARG A 1 81 ? -9.249 4.985 15.396 1.00 93.44 81 ARG A C 1
ATOM 625 O O . ARG A 1 81 ? -8.862 5.155 14.244 1.00 93.44 81 ARG A O 1
ATOM 632 N N . GLN A 1 82 ? -8.550 5.378 16.460 1.00 95.06 82 GLN A N 1
ATOM 633 C CA . GLN A 1 82 ? -7.258 6.055 16.350 1.00 95.06 82 GLN A CA 1
ATOM 634 C C . GLN A 1 82 ? -6.211 5.192 15.625 1.00 95.06 82 GLN A C 1
ATOM 636 O O . GLN A 1 82 ? -5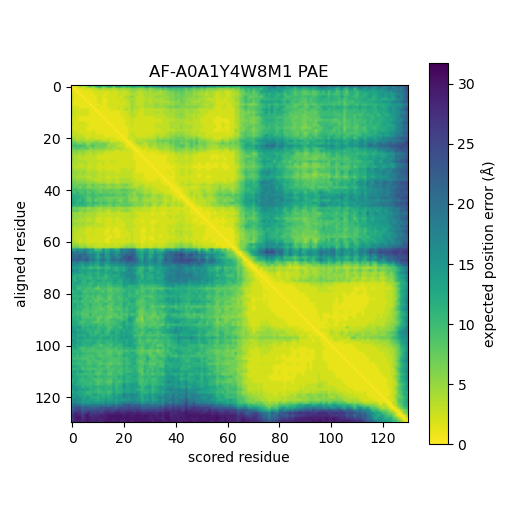.474 5.705 14.784 1.00 95.06 82 GLN A O 1
ATOM 641 N N . ALA A 1 83 ? -6.152 3.887 15.905 1.00 94.00 83 ALA A N 1
ATOM 642 C CA . ALA A 1 83 ? -5.240 2.975 15.216 1.00 94.00 83 ALA A CA 1
ATOM 643 C C . ALA A 1 83 ? -5.559 2.861 13.713 1.00 94.00 83 ALA A C 1
ATOM 645 O O . ALA A 1 83 ? -4.648 2.874 12.884 1.00 94.00 83 ALA A O 1
ATOM 646 N N . ALA A 1 84 ? -6.842 2.804 13.341 1.00 91.56 84 ALA A N 1
ATOM 647 C CA . ALA A 1 84 ? -7.262 2.797 11.939 1.00 91.56 84 ALA A CA 1
ATOM 648 C C . ALA A 1 84 ? -6.883 4.100 11.209 1.00 91.56 84 ALA A C 1
ATOM 650 O O . ALA A 1 84 ? -6.364 4.039 10.093 1.00 91.56 84 ALA A O 1
ATOM 651 N N . ASP A 1 85 ? -7.058 5.260 11.851 1.00 94.31 85 ASP A N 1
ATOM 652 C CA . ASP A 1 85 ? -6.665 6.561 11.293 1.00 94.31 85 ASP A CA 1
ATOM 653 C C . ASP A 1 85 ? -5.146 6.650 11.067 1.00 94.31 85 ASP A C 1
ATOM 655 O O . ASP A 1 85 ? -4.697 7.109 10.014 1.00 94.31 85 ASP A O 1
ATOM 659 N N . LEU A 1 86 ? -4.338 6.150 12.011 1.00 94.88 86 LEU A N 1
ATOM 660 C CA . LEU A 1 86 ? -2.880 6.084 11.853 1.00 94.88 86 LEU A CA 1
ATOM 661 C C . LEU A 1 86 ? -2.466 5.189 10.684 1.00 94.88 86 LEU A C 1
ATOM 663 O O . LEU A 1 86 ? -1.542 5.533 9.949 1.00 94.88 86 LEU A O 1
ATOM 667 N N . ARG A 1 87 ? -3.159 4.067 10.467 1.00 91.81 87 ARG A N 1
ATOM 668 C CA . ARG A 1 87 ? -2.901 3.196 9.312 1.00 91.81 87 ARG A CA 1
ATOM 669 C C . ARG A 1 87 ? -3.307 3.821 7.993 1.00 91.81 87 ARG A C 1
ATOM 671 O O . ARG A 1 87 ? -2.597 3.656 7.003 1.00 91.81 87 ARG A O 1
ATOM 678 N N . LEU A 1 88 ? -4.430 4.535 7.967 1.00 90.31 88 LEU A N 1
ATOM 679 C CA . LEU A 1 88 ? -4.834 5.292 6.789 1.00 90.31 88 LEU A CA 1
ATOM 680 C C . LEU A 1 88 ? -3.774 6.344 6.442 1.00 90.31 88 LEU A C 1
ATOM 682 O O . LEU A 1 88 ? -3.400 6.493 5.279 1.00 90.31 88 LEU A O 1
ATOM 686 N N . GLU A 1 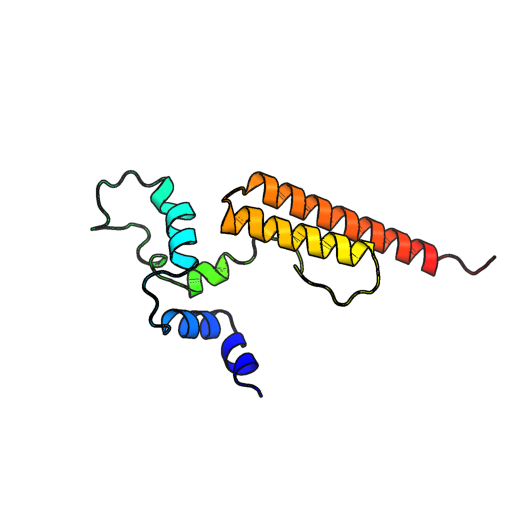89 ? -3.238 7.025 7.454 1.00 92.50 89 GLU A N 1
ATOM 687 C CA . GLU A 1 89 ? -2.154 7.977 7.253 1.00 92.50 89 GLU A CA 1
ATOM 688 C C . GLU A 1 89 ? -0.855 7.290 6.814 1.00 92.50 89 GLU A C 1
ATOM 690 O O . GLU A 1 89 ? -0.209 7.764 5.884 1.00 92.50 89 GLU A O 1
ATOM 695 N N . ALA A 1 90 ? -0.499 6.137 7.388 1.00 90.81 90 ALA A N 1
ATOM 696 C CA . ALA A 1 90 ? 0.657 5.353 6.953 1.00 90.81 90 ALA A CA 1
ATOM 697 C C . ALA A 1 90 ? 0.574 4.981 5.465 1.00 90.81 90 ALA A C 1
ATOM 699 O O . ALA A 1 90 ? 1.542 5.161 4.722 1.00 90.81 90 ALA A O 1
ATOM 700 N N . MET A 1 91 ? -0.606 4.543 5.016 1.00 86.25 91 MET A N 1
ATOM 701 C CA . MET A 1 91 ? -0.892 4.264 3.610 1.00 86.25 91 MET A CA 1
ATOM 702 C C . MET A 1 91 ? -0.669 5.512 2.744 1.00 86.25 91 MET A C 1
ATOM 704 O O . MET A 1 91 ? 0.043 5.447 1.744 1.00 86.25 91 MET A O 1
ATOM 708 N N . HIS A 1 92 ? -1.186 6.680 3.144 1.00 86.31 92 HIS A N 1
ATOM 709 C CA . HIS A 1 92 ? -0.930 7.930 2.420 1.00 86.31 92 HIS A CA 1
ATOM 710 C C . HIS A 1 92 ? 0.560 8.300 2.396 1.00 86.31 92 HIS A C 1
ATOM 712 O O . HIS A 1 92 ? 1.079 8.700 1.351 1.00 86.31 92 HIS A O 1
ATOM 718 N N . GLN A 1 93 ? 1.268 8.160 3.518 1.00 87.31 93 GLN A N 1
ATOM 719 C CA . GLN A 1 93 ? 2.701 8.441 3.600 1.00 87.31 93 GLN A CA 1
ATOM 720 C C . GLN A 1 93 ? 3.507 7.555 2.653 1.00 87.31 93 GLN A C 1
ATOM 722 O O . GLN A 1 93 ? 4.388 8.065 1.954 1.00 87.31 93 GLN A O 1
ATOM 727 N N . ARG A 1 94 ? 3.163 6.269 2.548 1.00 82.50 94 ARG A N 1
ATOM 728 C CA . ARG A 1 94 ? 3.806 5.333 1.622 1.00 82.50 94 ARG A CA 1
ATOM 729 C C . ARG A 1 94 ? 3.449 5.632 0.165 1.00 82.50 94 ARG A C 1
ATOM 731 O O . ARG A 1 94 ? 4.348 5.897 -0.634 1.00 82.50 94 ARG A O 1
ATOM 738 N N . ASP A 1 95 ? 2.164 5.671 -0.169 1.00 75.31 95 ASP A N 1
ATOM 739 C CA . ASP A 1 95 ? 1.708 5.679 -1.564 1.00 75.31 95 ASP A CA 1
ATOM 740 C C . ASP A 1 95 ? 1.798 7.069 -2.201 1.00 75.31 95 ASP A C 1
ATOM 742 O O . ASP A 1 95 ? 2.331 7.243 -3.304 1.00 75.31 95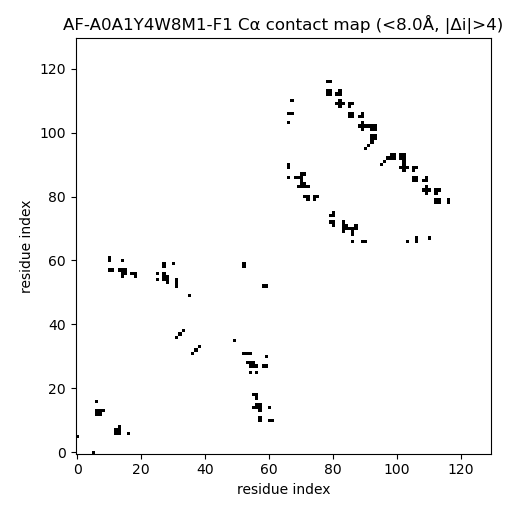 ASP A O 1
ATOM 746 N N . ARG A 1 96 ? 1.319 8.093 -1.486 1.00 78.06 96 ARG A N 1
ATOM 747 C CA . ARG A 1 96 ? 1.286 9.470 -1.990 1.00 78.06 96 ARG A CA 1
ATOM 748 C C . ARG A 1 96 ? 2.644 10.144 -1.858 1.00 78.06 96 ARG A C 1
ATOM 750 O O . ARG A 1 96 ? 3.095 10.799 -2.795 1.00 78.06 96 ARG A O 1
ATOM 757 N N . PHE A 1 97 ? 3.295 10.002 -0.705 1.00 78.00 97 PHE A N 1
ATOM 758 C CA . PHE A 1 97 ? 4.503 10.768 -0.388 1.00 78.00 97 PHE A CA 1
ATOM 759 C C . PHE A 1 97 ? 5.807 9.974 -0.523 1.00 78.00 97 PHE A C 1
ATOM 761 O O . PHE A 1 97 ? 6.874 10.585 -0.532 1.00 78.00 97 PHE A O 1
ATOM 768 N N . GLY A 1 98 ? 5.760 8.645 -0.668 1.00 75.69 98 GLY A N 1
ATOM 769 C CA . GLY A 1 98 ? 6.963 7.811 -0.765 1.00 75.69 98 GLY A CA 1
ATOM 770 C C . GLY A 1 98 ? 7.773 7.691 0.524 1.00 75.69 98 GLY A C 1
ATOM 771 O O . GLY A 1 98 ? 8.946 7.328 0.474 1.00 75.69 98 GLY A O 1
ATOM 772 N N . ARG A 1 99 ? 7.197 8.045 1.675 1.00 85.88 99 ARG A N 1
ATOM 773 C CA . ARG A 1 99 ? 7.886 8.097 2.969 1.00 85.88 99 ARG A CA 1
ATOM 774 C C . ARG A 1 99 ? 7.747 6.772 3.708 1.00 85.88 99 ARG A C 1
ATOM 776 O O . ARG A 1 99 ? 7.017 6.678 4.689 1.00 85.88 99 ARG A O 1
ATOM 783 N N . ASP A 1 100 ? 8.472 5.754 3.246 1.00 84.06 100 ASP A N 1
ATOM 784 C CA . ASP A 1 100 ? 8.355 4.398 3.803 1.00 84.06 100 ASP A CA 1
ATOM 785 C C . ASP A 1 100 ? 8.729 4.320 5.294 1.00 84.06 100 ASP A C 1
ATOM 787 O O . ASP A 1 100 ? 8.067 3.624 6.057 1.00 84.06 100 ASP A O 1
ATOM 791 N N . LEU A 1 101 ? 9.739 5.081 5.734 1.00 88.44 101 LEU A N 1
ATOM 792 C CA . LEU A 1 101 ? 10.141 5.110 7.145 1.00 88.44 101 LEU A CA 1
ATOM 793 C C . LEU A 1 101 ? 9.012 5.633 8.047 1.00 88.44 101 LEU A C 1
ATOM 795 O O . LEU A 1 101 ? 8.643 4.971 9.010 1.00 88.44 101 LEU A O 1
ATOM 799 N N . LEU A 1 102 ? 8.423 6.777 7.688 1.00 90.81 102 LEU A N 1
ATOM 800 C CA . LEU A 1 102 ? 7.320 7.375 8.443 1.00 90.81 102 LEU A CA 1
ATOM 801 C C . LEU A 1 102 ? 6.073 6.482 8.422 1.00 90.81 102 LEU A C 1
ATOM 803 O O . LEU A 1 102 ? 5.396 6.346 9.434 1.00 90.81 102 LEU A O 1
ATOM 807 N N . ALA A 1 103 ? 5.781 5.843 7.285 1.00 90.00 103 ALA A N 1
ATOM 808 C CA . ALA A 1 103 ? 4.682 4.888 7.192 1.00 90.00 103 ALA A CA 1
ATOM 809 C C . ALA A 1 103 ? 4.853 3.727 8.188 1.00 90.00 103 ALA A C 1
ATOM 811 O O . ALA A 1 103 ? 3.912 3.398 8.904 1.00 90.00 103 ALA A O 1
ATOM 812 N N . ARG A 1 104 ? 6.065 3.164 8.305 1.00 89.62 104 ARG A N 1
ATOM 813 C CA . ARG A 1 104 ? 6.359 2.099 9.281 1.00 89.62 104 ARG A CA 1
ATOM 814 C C . ARG A 1 104 ? 6.226 2.565 10.728 1.00 89.62 104 ARG A C 1
ATOM 816 O O . ARG A 1 104 ? 5.755 1.806 11.568 1.00 89.62 104 ARG A O 1
ATOM 823 N N . GLU A 1 105 ? 6.628 3.796 11.029 1.00 94.81 105 GLU A N 1
ATOM 824 C CA . GLU A 1 105 ? 6.463 4.374 12.370 1.00 94.81 105 GLU A CA 1
ATOM 825 C C . GLU A 1 105 ? 4.981 4.530 12.736 1.00 94.81 105 GLU A C 1
ATOM 827 O O . GLU A 1 105 ? 4.574 4.162 13.838 1.00 94.81 105 GLU A O 1
ATOM 832 N N . LEU A 1 106 ? 4.158 5.005 11.797 1.00 94.88 106 LEU A N 1
ATOM 833 C CA . LEU A 1 106 ? 2.708 5.123 11.973 1.00 94.88 106 LEU A CA 1
ATOM 834 C C . LEU A 1 106 ? 2.032 3.752 12.138 1.00 94.88 106 LEU A C 1
ATOM 836 O O . LEU A 1 106 ? 1.178 3.591 13.009 1.00 94.88 106 LEU A O 1
ATOM 840 N N . GLU A 1 107 ? 2.443 2.750 11.356 1.00 92.94 107 GLU A N 1
ATOM 841 C CA . GLU A 1 107 ? 1.980 1.360 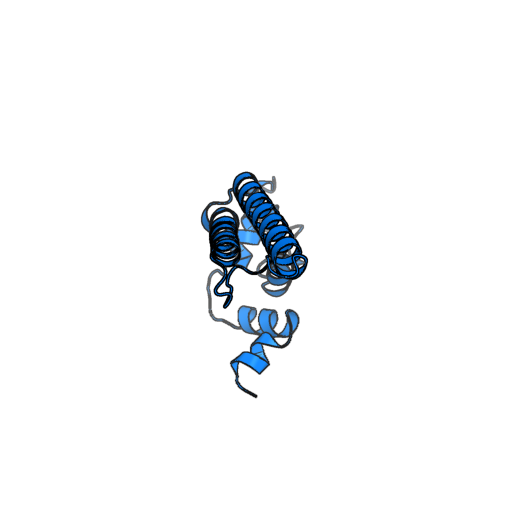11.488 1.00 92.94 107 GLU A CA 1
ATOM 842 C C . GLU A 1 107 ? 2.359 0.760 12.848 1.00 92.94 107 GLU A C 1
ATOM 844 O O . GLU A 1 107 ? 1.524 0.127 13.496 1.00 92.94 107 GLU A O 1
ATOM 849 N N . SER A 1 108 ? 3.590 0.996 13.313 1.00 94.00 108 SER A N 1
ATOM 850 C CA . SER A 1 108 ? 4.041 0.553 14.635 1.00 94.00 108 SER A CA 1
ATOM 851 C C . SER A 1 108 ? 3.241 1.214 15.754 1.00 94.00 108 SER A C 1
ATOM 853 O O . SER A 1 108 ? 2.852 0.537 16.701 1.00 94.00 108 SER A O 1
ATOM 855 N N . ALA A 1 109 ? 2.969 2.518 15.651 1.00 95.69 109 ALA A N 1
ATOM 856 C CA . ALA A 1 109 ? 2.163 3.235 16.633 1.00 95.69 109 ALA A CA 1
ATOM 857 C C . ALA A 1 109 ? 0.717 2.714 16.673 1.00 95.69 109 ALA A C 1
ATOM 859 O O . ALA A 1 109 ? 0.162 2.535 17.757 1.00 95.69 109 ALA A O 1
ATOM 860 N N . ALA A 1 110 ? 0.123 2.417 15.511 1.00 94.94 110 ALA A N 1
ATOM 861 C CA . ALA A 1 110 ? -1.199 1.802 15.433 1.00 94.94 110 ALA A CA 1
ATOM 862 C C . ALA A 1 110 ? -1.234 0.434 16.134 1.00 94.94 110 ALA A C 1
ATOM 864 O O . ALA A 1 110 ? -2.147 0.180 16.917 1.00 94.94 110 ALA A O 1
ATOM 865 N N . ALA A 1 111 ? -0.219 -0.409 15.914 1.00 93.94 111 ALA A N 1
ATOM 866 C CA . ALA A 1 111 ? -0.117 -1.716 16.562 1.00 93.94 111 ALA A CA 1
ATOM 867 C C . ALA A 1 111 ? -0.003 -1.605 18.094 1.00 93.94 111 ALA A C 1
ATOM 869 O O . ALA A 1 111 ? -0.702 -2.317 18.810 1.00 93.94 111 ALA A O 1
ATOM 870 N N . THR A 1 112 ? 0.805 -0.669 18.607 1.00 96.19 112 THR A N 1
ATOM 871 C CA . THR A 1 112 ? 0.909 -0.420 20.056 1.00 96.19 112 THR A CA 1
ATOM 872 C C . THR A 1 112 ? -0.425 0.019 20.668 1.00 96.19 112 THR A C 1
ATOM 874 O O . THR A 1 112 ? -0.761 -0.393 21.776 1.00 96.19 112 THR A O 1
ATOM 877 N N . ILE A 1 113 ? -1.203 0.851 19.967 1.00 95.31 113 ILE A N 1
ATOM 878 C CA . ILE A 1 113 ? -2.515 1.297 20.459 1.00 95.31 113 ILE A CA 1
ATOM 879 C C . ILE A 1 113 ? -3.497 0.128 20.546 1.00 95.31 113 ILE A C 1
ATOM 881 O O . ILE A 1 113 ? -4.231 0.026 21.526 1.00 95.31 113 ILE A O 1
ATOM 885 N N . GLU A 1 114 ? -3.514 -0.753 19.548 1.00 94.00 114 GLU A N 1
ATOM 886 C CA . GLU A 1 114 ? -4.383 -1.934 19.563 1.00 94.00 114 GLU A CA 1
ATOM 887 C C . GLU A 1 114 ? -4.019 -2.914 20.672 1.00 94.00 114 GLU A C 1
ATOM 889 O O . GLU A 1 114 ? -4.915 -3.441 21.330 1.00 94.00 114 GLU A O 1
ATOM 894 N N . GLU A 1 115 ? -2.725 -3.129 20.910 1.00 94.81 115 GLU A N 1
ATOM 895 C CA . GLU A 1 115 ? -2.243 -3.958 22.015 1.00 94.81 115 GLU A CA 1
ATOM 896 C C . GLU A 1 115 ? -2.706 -3.391 23.364 1.00 94.81 115 GLU A C 1
ATOM 898 O O . GLU A 1 115 ? -3.322 -4.102 24.157 1.00 94.81 115 GLU A O 1
ATOM 903 N N . LEU A 1 116 ? -2.525 -2.084 23.584 1.00 94.88 116 LEU A N 1
ATOM 904 C CA . LEU A 1 116 ? -2.972 -1.424 24.810 1.00 94.88 116 LEU A CA 1
ATOM 905 C C . LEU A 1 116 ? -4.501 -1.467 24.978 1.00 94.88 116 LEU A C 1
ATOM 907 O O . LEU A 1 116 ? -4.997 -1.662 26.089 1.00 94.88 116 LEU A O 1
ATOM 911 N N . ALA A 1 117 ? -5.258 -1.291 23.892 1.00 93.00 117 ALA A N 1
ATOM 912 C CA . ALA A 1 117 ? -6.715 -1.394 23.915 1.00 93.00 117 ALA A CA 1
ATOM 913 C C . ALA A 1 117 ? -7.162 -2.808 24.317 1.00 93.00 117 ALA A C 1
ATOM 915 O O . ALA A 1 117 ? -8.011 -2.957 25.197 1.00 93.00 117 ALA A O 1
ATOM 916 N N . ALA A 1 118 ? -6.530 -3.841 23.752 1.00 91.31 118 ALA A N 1
ATOM 917 C CA . ALA A 1 118 ? -6.797 -5.231 24.103 1.00 91.31 118 ALA A CA 1
ATOM 918 C C . ALA A 1 118 ? -6.460 -5.534 25.574 1.00 91.31 118 ALA A C 1
ATOM 920 O O . ALA A 1 118 ? -7.240 -6.194 26.263 1.00 91.31 118 ALA A O 1
ATOM 921 N N . GLU A 1 119 ? -5.343 -5.015 26.095 1.00 93.06 119 GLU A N 1
ATOM 922 C CA . GLU A 1 119 ? -4.995 -5.133 27.518 1.00 93.06 119 GLU A CA 1
ATOM 923 C C . GLU A 1 119 ? -6.027 -4.450 28.427 1.00 93.06 119 GLU A C 1
ATOM 925 O O . GLU A 1 119 ? -6.411 -4.991 29.470 1.00 93.06 119 GLU A O 1
ATOM 930 N N . MET A 1 120 ? -6.506 -3.265 28.041 1.00 89.94 120 MET A N 1
ATOM 931 C CA . MET A 1 120 ? -7.532 -2.541 28.789 1.00 89.94 120 MET A CA 1
ATOM 932 C C . MET A 1 120 ? -8.875 -3.275 28.802 1.00 89.94 120 MET A C 1
ATOM 934 O O . MET A 1 120 ? -9.512 -3.372 29.856 1.00 89.94 120 MET A O 1
ATOM 938 N N . GLU A 1 121 ? -9.305 -3.811 27.663 1.00 88.38 121 GLU A N 1
ATOM 939 C CA . GLU A 1 121 ? -10.504 -4.646 27.570 1.00 88.38 121 GLU A CA 1
ATOM 940 C C . GLU A 1 121 ? -10.360 -5.921 28.413 1.00 88.38 121 GLU A C 1
ATOM 942 O O . GLU A 1 121 ? -11.272 -6.286 29.154 1.00 88.38 121 GLU A O 1
ATOM 947 N N . ALA A 1 122 ? -9.198 -6.578 28.379 1.00 88.38 122 ALA A N 1
ATOM 948 C CA . ALA A 1 122 ? -8.939 -7.761 29.196 1.00 88.38 122 ALA A CA 1
ATOM 949 C C . ALA A 1 122 ? -8.997 -7.452 30.701 1.00 88.38 122 ALA A C 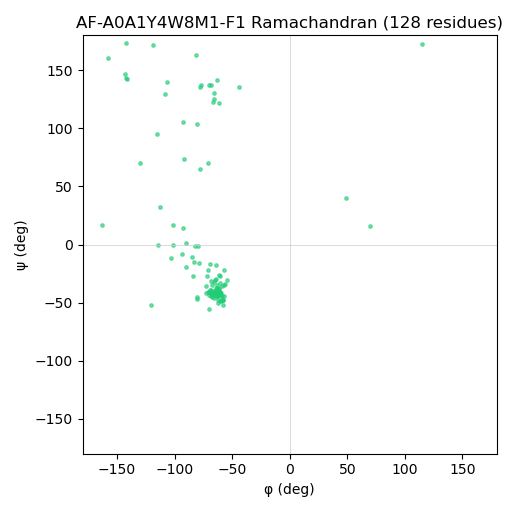1
ATOM 951 O O . ALA A 1 122 ? -9.580 -8.222 31.465 1.00 88.38 122 ALA A O 1
ATOM 952 N N . ARG A 1 123 ? -8.446 -6.308 31.133 1.00 87.38 123 ARG A N 1
ATOM 953 C CA . ARG A 1 123 ? -8.503 -5.873 32.536 1.00 87.38 123 ARG A CA 1
ATOM 954 C C . ARG A 1 123 ? -9.931 -5.564 32.981 1.00 87.38 12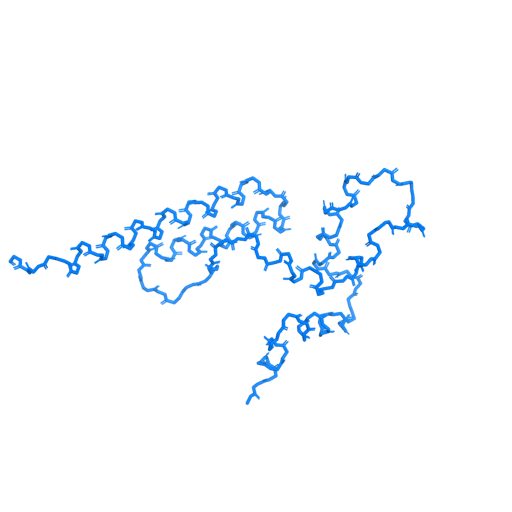3 ARG A C 1
ATOM 956 O O . ARG A 1 123 ? -10.342 -6.030 34.035 1.00 87.38 123 ARG A O 1
ATOM 963 N N . THR A 1 124 ? -10.692 -4.830 32.171 1.00 80.75 124 THR A N 1
ATOM 964 C CA . THR A 1 124 ? -12.085 -4.463 32.496 1.00 80.75 124 THR A CA 1
ATOM 965 C C . THR A 1 124 ? -13.030 -5.665 32.511 1.00 80.75 124 THR A C 1
ATOM 967 O O . THR A 1 124 ? -13.914 -5.732 33.357 1.00 80.75 124 THR A O 1
ATOM 970 N N . ASN A 1 125 ? -12.818 -6.652 31.638 1.00 75.75 125 ASN A N 1
ATOM 971 C CA . ASN A 1 125 ? -13.590 -7.899 31.635 1.00 75.75 125 ASN A CA 1
ATOM 972 C C . ASN A 1 125 ? -13.139 -8.901 32.719 1.00 75.75 125 ASN A C 1
ATOM 974 O O . ASN A 1 125 ? -13.854 -9.863 33.001 1.00 75.75 125 ASN A O 1
ATOM 978 N N . GLY A 1 126 ? -11.954 -8.700 33.304 1.00 61.22 126 GLY A N 1
ATOM 979 C CA . GLY A 1 126 ? -11.370 -9.536 34.355 1.00 61.22 126 GLY A CA 1
ATOM 980 C C . GLY A 1 126 ? -11.647 -9.068 35.787 1.00 61.22 126 GLY A C 1
ATOM 981 O O . GLY A 1 126 ? -11.330 -9.806 36.718 1.00 61.22 126 GLY A O 1
ATOM 982 N N . GLU A 1 127 ? -12.235 -7.885 35.987 1.00 52.81 127 GLU A N 1
ATOM 983 C CA . GLU A 1 127 ? -12.652 -7.383 37.301 1.00 52.81 127 GLU A CA 1
ATOM 984 C C . GLU A 1 127 ? -14.126 -7.756 37.567 1.00 52.81 127 GLU A C 1
ATOM 986 O O . GLU A 1 127 ? -15.031 -7.143 36.994 1.00 52.81 127 GLU A O 1
ATOM 991 N N . PRO A 1 128 ? -14.430 -8.746 38.436 1.00 47.41 128 PRO A N 1
ATOM 992 C CA . PRO A 1 128 ? -15.775 -8.874 38.973 1.00 47.41 128 PRO A CA 1
ATOM 993 C C . PRO A 1 128 ? -16.039 -7.642 39.843 1.00 47.41 128 PRO A C 1
ATOM 995 O O . PRO A 1 128 ? -15.243 -7.333 40.727 1.00 47.41 128 PRO A O 1
ATOM 998 N N . GLY A 1 129 ? -17.130 -6.937 39.541 1.00 53.34 129 GLY A N 1
ATOM 999 C CA . GLY A 1 129 ? -17.457 -5.618 40.082 1.00 53.34 129 GLY A CA 1
ATOM 1000 C C . GLY A 1 129 ? -17.234 -5.452 41.588 1.00 53.34 129 GLY A C 1
ATOM 1001 O O . GLY A 1 129 ? -17.608 -6.313 42.387 1.00 53.34 129 GLY A O 1
ATOM 1002 N N . LEU A 1 130 ? -16.637 -4.309 41.931 1.00 38.34 130 LEU A N 1
ATOM 1003 C CA . LEU A 1 130 ? -16.676 -3.696 43.260 1.00 38.34 130 LEU A CA 1
ATOM 1004 C C . LEU A 1 130 ? -18.097 -3.239 43.610 1.00 38.34 130 LEU A C 1
ATOM 1006 O O . LEU A 1 130 ? -18.756 -2.644 42.725 1.00 38.34 130 LEU A O 1
#

pLDDT: mean 86.86, std 11.14, range [38.34, 96.19]

Radius of gyration: 19.73 Å; Cα contacts (8 Å, |Δi|>4): 107; chains: 1; bounding box: 45×23×68 Å

Mean predicted aligned error: 8.77 Å

Secondary structure (DSSP, 8-state):
--HHHHHTS-HHHHHHHHHTS--SS-HHHHHHHHHTGGG---SSSTT-TTTTTTT-HHHHHHHTT-S-S-S------HHHHHHHHHHHHHHHHHHTT--HHHHHHHHHHHHHHHHHHHHHHHHHHH----